Protein AF-A0A9D3U9N8-F1 (afdb_monomer_lite)

Organism: NCBI:txid47602

Structure (mmCIF, N/CA/C/O backbone):
data_AF-A0A9D3U9N8-F1
#
_entry.id   AF-A0A9D3U9N8-F1
#
loop_
_atom_site.group_PDB
_atom_site.id
_atom_site.type_symbol
_atom_site.label_atom_id
_atom_site.label_alt_id
_atom_site.label_comp_id
_atom_site.label_asym_id
_atom_site.label_entity_id
_atom_site.label_seq_id
_atom_site.pdbx_PDB_ins_code
_atom_site.Cartn_x
_atom_site.Cartn_y
_atom_site.Cartn_z
_atom_site.occupancy
_atom_site.B_iso_or_equiv
_atom_site.auth_seq_id
_atom_site.auth_comp_id
_atom_site.auth_asym_id
_atom_site.auth_atom_id
_atom_site.pdbx_PDB_model_num
ATOM 1 N N . LYS A 1 1 ? -20.142 -10.655 5.365 1.00 52.94 1 LYS A N 1
ATOM 2 C CA . LYS A 1 1 ? -19.157 -9.559 5.530 1.00 52.94 1 LYS A CA 1
ATOM 3 C C . LYS A 1 1 ? -17.783 -10.224 5.504 1.00 52.94 1 LYS A C 1
ATOM 5 O O . LYS A 1 1 ? -17.505 -10.967 6.432 1.00 52.94 1 LYS A O 1
ATOM 10 N N . GLN A 1 2 ? -17.026 -10.124 4.407 1.00 56.16 2 GLN A N 1
ATOM 11 C CA . GLN A 1 2 ? -15.652 -10.647 4.375 1.00 56.16 2 GLN A CA 1
ATOM 12 C C . GLN A 1 2 ? -14.809 -9.763 5.290 1.00 56.16 2 GLN A C 1
ATOM 14 O O . GLN A 1 2 ? -14.781 -8.548 5.106 1.00 56.16 2 GLN A O 1
ATOM 19 N N . ILE A 1 3 ? -14.227 -10.370 6.317 1.00 75.25 3 ILE A N 1
ATOM 20 C CA . ILE A 1 3 ? -13.233 -9.741 7.180 1.00 75.25 3 ILE A CA 1
ATOM 21 C C . ILE A 1 3 ? -11.899 -10.152 6.564 1.00 75.25 3 ILE A C 1
ATOM 23 O O . ILE A 1 3 ? -11.627 -11.345 6.454 1.00 75.25 3 ILE A O 1
ATOM 27 N N . TYR A 1 4 ? -11.150 -9.185 6.050 1.00 75.69 4 TYR A N 1
ATOM 28 C CA . TYR A 1 4 ? -9.798 -9.410 5.554 1.00 75.69 4 TYR A CA 1
ATOM 29 C C . TYR A 1 4 ? -8.824 -9.078 6.684 1.00 75.69 4 TYR A C 1
ATOM 31 O O . TYR A 1 4 ? -9.004 -8.060 7.347 1.00 75.69 4 TYR A O 1
ATOM 39 N N . ASP A 1 5 ? -7.811 -9.921 6.887 1.00 83.88 5 ASP A N 1
ATOM 40 C CA . ASP A 1 5 ? -6.833 -9.746 7.973 1.00 83.88 5 ASP A CA 1
ATOM 41 C C . ASP A 1 5 ? -5.754 -8.694 7.648 1.00 83.88 5 ASP A C 1
ATOM 43 O O . ASP A 1 5 ? -5.104 -8.167 8.549 1.00 83.88 5 ASP A O 1
ATOM 47 N N . GLU A 1 6 ? -5.511 -8.417 6.360 1.00 90.50 6 GLU A N 1
ATOM 48 C CA . GLU A 1 6 ? -4.495 -7.471 5.886 1.00 90.50 6 GLU A CA 1
ATOM 49 C C . GLU A 1 6 ? -4.766 -7.024 4.441 1.00 90.50 6 GLU A C 1
ATOM 51 O O . GLU A 1 6 ? -5.108 -7.839 3.581 1.00 90.50 6 GLU A O 1
ATOM 56 N N . VAL A 1 7 ? -4.520 -5.746 4.143 1.00 90.75 7 VAL A N 1
ATOM 57 C CA . VAL A 1 7 ? -4.467 -5.229 2.767 1.00 90.75 7 VAL A CA 1
ATOM 58 C C . VAL A 1 7 ? -3.039 -5.329 2.229 1.00 90.75 7 VAL A C 1
ATOM 60 O O . VAL A 1 7 ? -2.128 -4.676 2.730 1.00 90.75 7 VAL A O 1
ATOM 63 N N . THR A 1 8 ? -2.818 -6.113 1.173 1.00 92.75 8 THR A N 1
ATOM 64 C CA . THR A 1 8 ? -1.511 -6.186 0.495 1.00 92.75 8 THR A CA 1
ATOM 65 C C . THR A 1 8 ? -1.565 -5.499 -0.865 1.00 92.75 8 THR A C 1
ATOM 67 O O . THR A 1 8 ? -2.357 -5.873 -1.727 1.00 92.75 8 THR A O 1
ATOM 70 N N . ILE A 1 9 ? -0.679 -4.526 -1.083 1.00 92.25 9 ILE A N 1
ATOM 71 C CA . ILE A 1 9 ? -0.486 -3.853 -2.369 1.00 92.25 9 ILE A CA 1
ATOM 72 C C . ILE A 1 9 ? 0.839 -4.315 -2.970 1.00 92.25 9 ILE A C 1
ATOM 74 O O . ILE A 1 9 ? 1.895 -4.206 -2.345 1.00 92.25 9 ILE A O 1
ATOM 78 N N . GLN A 1 10 ? 0.791 -4.799 -4.207 1.00 93.56 10 GLN A N 1
ATOM 79 C CA . GLN A 1 10 ? 1.971 -5.169 -4.982 1.00 93.56 10 GLN A CA 1
ATOM 80 C C . GLN A 1 10 ? 2.047 -4.313 -6.240 1.00 93.56 10 GLN A C 1
ATOM 82 O O . GLN A 1 10 ? 1.052 -4.133 -6.938 1.00 93.56 10 GLN A O 1
ATOM 87 N N . SER A 1 11 ? 3.227 -3.769 -6.517 1.00 91.88 11 SER A N 1
ATOM 88 C CA . SER A 1 11 ? 3.469 -2.949 -7.701 1.00 91.88 11 SER A CA 1
ATOM 89 C C . SER A 1 11 ? 4.854 -3.230 -8.259 1.00 91.88 11 SER A C 1
ATOM 91 O O . SER A 1 11 ? 5.833 -3.304 -7.524 1.00 91.88 11 SER A O 1
ATOM 93 N N . ASP A 1 12 ? 4.945 -3.338 -9.573 1.00 93.44 12 ASP A N 1
ATOM 94 C CA . ASP A 1 12 ? 6.210 -3.386 -10.311 1.00 93.44 12 ASP A CA 1
ATOM 95 C C . ASP A 1 12 ? 6.748 -2.006 -10.689 1.00 93.44 12 ASP A C 1
ATOM 97 O O . ASP A 1 12 ? 7.815 -1.876 -11.293 1.00 93.44 12 ASP A O 1
ATOM 101 N N . ASN A 1 13 ? 6.027 -0.957 -10.307 1.00 91.06 13 ASN A N 1
ATOM 102 C CA . ASN A 1 13 ? 6.461 0.411 -10.463 1.00 91.06 13 ASN A CA 1
ATOM 103 C C . ASN A 1 13 ? 7.102 0.880 -9.156 1.00 91.06 13 ASN A C 1
ATOM 105 O O . ASN A 1 13 ? 6.410 1.266 -8.208 1.00 91.06 13 ASN A O 1
ATOM 109 N N . LEU A 1 14 ? 8.437 0.859 -9.131 1.00 90.19 14 LEU A N 1
ATOM 110 C CA . LEU A 1 14 ? 9.231 1.271 -7.974 1.00 90.19 14 LEU A CA 1
ATOM 111 C C . LEU A 1 14 ? 8.946 2.725 -7.568 1.00 90.19 14 LEU A C 1
ATOM 113 O O . LEU A 1 14 ? 8.854 3.019 -6.380 1.00 90.19 14 LEU A O 1
ATOM 117 N N . GLY A 1 15 ? 8.736 3.622 -8.536 1.00 88.94 15 GLY A N 1
ATOM 118 C CA . GLY A 1 15 ? 8.430 5.027 -8.264 1.00 88.94 15 GLY A CA 1
ATOM 119 C C . GLY A 1 15 ? 7.115 5.209 -7.502 1.00 88.94 15 GLY A C 1
ATOM 120 O O . GLY A 1 15 ? 7.049 6.013 -6.573 1.00 88.94 15 GLY A O 1
ATOM 121 N N . ILE A 1 16 ? 6.086 4.423 -7.836 1.00 88.44 16 ILE A N 1
ATOM 122 C CA . ILE A 1 16 ? 4.806 4.424 -7.109 1.00 88.44 16 ILE A CA 1
ATOM 123 C C . ILE A 1 16 ? 4.981 3.851 -5.702 1.00 88.44 16 ILE A C 1
ATOM 125 O O . ILE A 1 16 ? 4.460 4.432 -4.754 1.00 88.44 16 ILE A O 1
ATOM 129 N N . VAL A 1 17 ? 5.734 2.753 -5.552 1.00 91.50 17 VAL A N 1
ATOM 130 C CA . VAL A 1 17 ? 6.007 2.154 -4.234 1.00 91.50 17 VAL A CA 1
ATOM 131 C C . VAL A 1 17 ? 6.674 3.172 -3.311 1.00 91.50 17 VAL A C 1
ATOM 133 O O . VAL A 1 17 ? 6.191 3.402 -2.204 1.00 91.50 17 VAL A O 1
ATOM 136 N N . ILE A 1 18 ? 7.719 3.842 -3.805 1.00 90.12 18 ILE A N 1
ATOM 137 C CA . ILE A 1 18 ? 8.422 4.896 -3.067 1.00 90.12 18 ILE A CA 1
ATOM 138 C C . ILE A 1 18 ? 7.456 6.035 -2.723 1.00 90.12 18 ILE A C 1
ATOM 140 O O . ILE A 1 18 ? 7.364 6.422 -1.562 1.00 90.12 18 ILE A O 1
ATOM 144 N N . SER A 1 19 ? 6.673 6.512 -3.695 1.00 89.00 19 SER A N 1
ATOM 145 C CA . SER A 1 19 ? 5.754 7.644 -3.503 1.00 89.00 19 SER A CA 1
ATOM 146 C C . SER A 1 19 ? 4.637 7.369 -2.493 1.00 89.00 19 SER A C 1
ATOM 148 O O . SER A 1 19 ? 4.227 8.278 -1.783 1.00 89.00 19 SER A O 1
ATOM 150 N N . ILE A 1 20 ? 4.116 6.139 -2.426 1.00 89.62 20 ILE A N 1
ATOM 151 C CA . ILE A 1 20 ? 3.109 5.765 -1.420 1.00 89.62 20 ILE A CA 1
ATOM 152 C C . ILE A 1 20 ? 3.766 5.640 -0.040 1.00 89.62 20 ILE A C 1
ATOM 154 O O . ILE A 1 20 ? 3.168 6.064 0.949 1.00 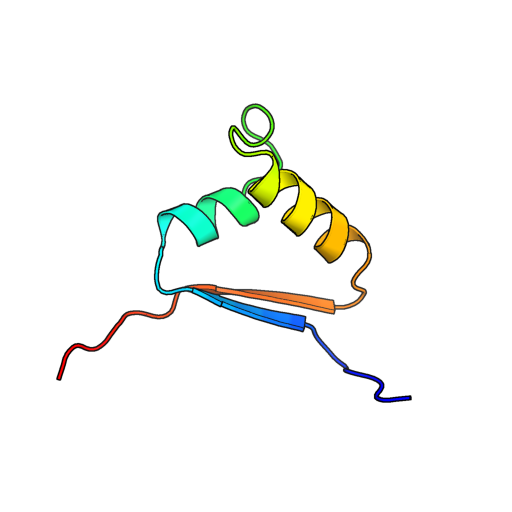89.62 20 ILE A O 1
ATOM 158 N N . SER A 1 21 ? 4.984 5.088 0.027 1.00 87.19 21 SER A N 1
ATOM 159 C CA . SER A 1 21 ? 5.716 4.890 1.285 1.00 87.19 21 SER A CA 1
ATOM 160 C C . SER A 1 21 ? 6.242 6.183 1.915 1.00 87.19 21 SER A C 1
ATOM 162 O O . SER A 1 21 ? 6.334 6.272 3.140 1.00 87.19 21 SER A O 1
ATOM 164 N N . ASP A 1 22 ? 6.570 7.191 1.104 1.00 83.62 22 ASP A N 1
ATOM 165 C CA . ASP A 1 22 ? 7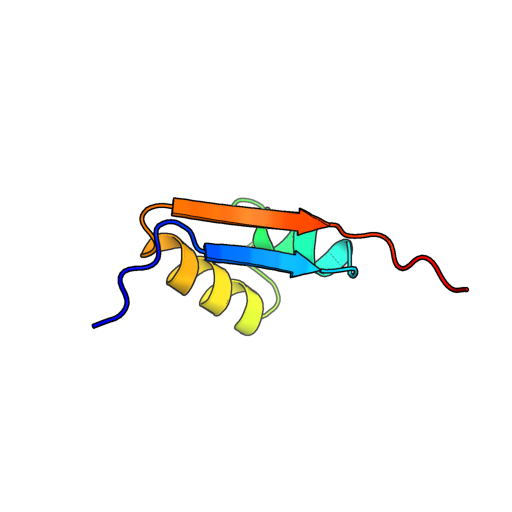.087 8.461 1.598 1.00 83.62 22 ASP A CA 1
ATOM 166 C C . ASP A 1 22 ? 5.933 9.379 2.032 1.00 83.62 22 ASP A C 1
ATOM 168 O O . ASP A 1 22 ? 5.147 9.883 1.228 1.00 83.62 22 ASP A O 1
ATOM 172 N N . SER A 1 23 ? 5.811 9.559 3.346 1.00 66.56 23 SER A N 1
ATOM 173 C CA . SER A 1 23 ? 4.808 10.422 3.979 1.00 66.56 23 SER A CA 1
ATOM 174 C C . SER A 1 23 ? 5.345 11.811 4.341 1.00 66.56 23 SER A C 1
ATOM 176 O O . SER A 1 23 ? 4.578 12.632 4.847 1.00 66.56 23 SER A O 1
ATOM 178 N N . LYS A 1 24 ? 6.648 12.082 4.140 1.00 57.34 24 LYS A N 1
ATOM 179 C CA . LYS A 1 24 ? 7.340 13.224 4.769 1.00 57.34 24 LYS A CA 1
ATOM 180 C C . LYS A 1 24 ? 7.989 14.223 3.818 1.00 57.34 24 LYS A C 1
ATOM 182 O O . LYS A 1 24 ? 8.317 15.317 4.272 1.00 57.34 24 LYS A O 1
ATOM 187 N N . THR A 1 25 ? 8.168 13.917 2.542 1.00 50.41 25 THR A N 1
ATOM 188 C CA . THR A 1 25 ? 8.740 14.881 1.596 1.00 50.41 25 THR A CA 1
ATOM 189 C C . THR A 1 25 ? 7.610 15.547 0.820 1.00 50.41 25 THR A C 1
ATOM 191 O O . THR A 1 25 ? 6.815 14.855 0.202 1.00 50.41 25 THR A O 1
ATOM 194 N N . GLU A 1 26 ? 7.478 16.875 0.961 1.00 56.56 26 GLU A N 1
ATOM 195 C CA . GLU A 1 26 ? 6.599 17.767 0.179 1.00 56.56 26 GLU A CA 1
ATOM 196 C C . GLU A 1 26 ? 5.339 17.081 -0.369 1.00 56.56 26 GLU A C 1
ATOM 198 O O . GLU A 1 26 ? 5.389 16.498 -1.448 1.00 56.56 26 GLU A O 1
ATOM 203 N N . GLY A 1 27 ? 4.244 17.123 0.406 1.00 54.53 27 GLY A N 1
ATOM 204 C CA . GLY A 1 27 ? 3.036 16.305 0.227 1.00 54.53 27 GLY A CA 1
ATOM 205 C C . GLY A 1 27 ? 2.751 15.856 -1.214 1.00 54.53 27 GLY A C 1
ATOM 206 O O . GLY A 1 27 ? 2.850 16.657 -2.142 1.00 54.53 27 GLY A O 1
ATOM 207 N N . PRO A 1 28 ? 2.357 14.588 -1.410 1.00 58.09 28 PRO A N 1
ATOM 208 C CA . PRO A 1 28 ? 2.450 13.888 -2.688 1.00 58.09 28 PRO A CA 1
ATOM 209 C C . PRO A 1 28 ? 2.009 14.755 -3.871 1.00 58.09 28 PRO A C 1
ATOM 211 O O . PRO A 1 28 ? 0.864 15.208 -3.921 1.00 58.09 28 PRO A O 1
ATOM 214 N N . LYS A 1 29 ? 2.892 14.917 -4.869 1.00 67.56 29 LYS A N 1
ATOM 215 C CA . LYS A 1 29 ? 2.612 15.668 -6.115 1.00 67.56 29 LYS A CA 1
ATOM 216 C C . LYS A 1 29 ? 1.336 15.200 -6.833 1.00 67.56 29 LYS A C 1
ATOM 218 O O . LYS A 1 29 ? 0.784 15.926 -7.653 1.00 67.56 29 LYS A O 1
ATOM 223 N N . SER A 1 30 ? 0.870 13.985 -6.534 1.00 80.81 30 SER A N 1
ATOM 224 C CA . SER A 1 30 ? -0.332 13.371 -7.090 1.00 80.81 30 SER A CA 1
ATOM 225 C C . SER A 1 30 ? -1.455 13.259 -6.054 1.00 80.81 30 SER A C 1
ATOM 227 O O . SER A 1 30 ? -1.308 12.633 -5.001 1.00 80.81 30 SER A O 1
ATOM 229 N N . THR A 1 31 ? -2.633 13.780 -6.406 1.00 87.75 31 THR A N 1
ATOM 230 C CA . THR A 1 31 ? -3.872 13.647 -5.620 1.00 87.75 31 THR A CA 1
ATOM 231 C C . THR A 1 31 ? -4.299 12.190 -5.423 1.00 87.75 31 THR A C 1
ATOM 233 O O . THR A 1 31 ? -4.942 11.875 -4.420 1.00 87.75 31 THR A O 1
ATOM 236 N N . LEU A 1 32 ? -3.915 11.294 -6.341 1.00 88.50 32 LEU A N 1
ATOM 237 C CA . LEU A 1 32 ? -4.180 9.858 -6.243 1.00 88.50 32 LEU A CA 1
ATOM 238 C C . LEU A 1 32 ? -3.326 9.200 -5.161 1.00 88.50 32 LEU A C 1
ATOM 240 O O . LEU A 1 32 ? -3.866 8.466 -4.339 1.00 88.50 32 LEU A O 1
ATOM 244 N N . ILE A 1 33 ? -2.026 9.509 -5.107 1.00 88.56 33 ILE A N 1
ATOM 245 C CA . ILE A 1 33 ? -1.127 8.984 -4.066 1.00 88.56 33 ILE A CA 1
ATOM 246 C C . ILE A 1 33 ? -1.613 9.432 -2.688 1.00 88.56 33 ILE A C 1
ATOM 248 O O . ILE A 1 33 ? -1.725 8.610 -1.781 1.00 88.56 33 ILE A O 1
ATOM 252 N N . ARG A 1 34 ? -2.036 10.698 -2.566 1.00 88.62 34 ARG A N 1
ATOM 253 C CA . ARG A 1 34 ? -2.636 11.210 -1.328 1.00 88.62 34 ARG A CA 1
ATOM 254 C C . ARG A 1 34 ? -3.876 10.424 -0.908 1.00 88.62 34 ARG A C 1
ATOM 256 O O . ARG A 1 34 ? -4.018 10.093 0.262 1.00 88.62 34 ARG A O 1
ATOM 263 N N . ARG A 1 35 ? -4.782 10.127 -1.847 1.00 91.19 35 ARG A N 1
ATOM 264 C CA . ARG A 1 35 ? -5.985 9.333 -1.554 1.00 91.19 35 ARG A CA 1
ATOM 265 C C . ARG A 1 35 ? -5.639 7.913 -1.123 1.00 91.19 35 ARG A C 1
ATOM 267 O O . ARG A 1 35 ? -6.243 7.426 -0.179 1.00 91.19 35 ARG A O 1
ATOM 274 N N . ILE A 1 36 ? -4.669 7.272 -1.776 1.00 90.75 36 ILE A N 1
ATOM 275 C CA . ILE A 1 36 ? -4.209 5.932 -1.391 1.00 90.75 36 ILE A CA 1
ATOM 276 C C . ILE A 1 36 ? -3.666 5.957 0.039 1.00 90.75 36 ILE A C 1
ATOM 278 O O . ILE A 1 36 ? -4.097 5.157 0.859 1.00 90.75 36 ILE A O 1
ATOM 282 N N . GLN A 1 37 ? -2.805 6.921 0.371 1.00 90.06 37 GLN A N 1
ATOM 283 C CA . GLN A 1 37 ? -2.288 7.092 1.732 1.00 90.06 37 GLN A CA 1
ATOM 284 C C . GLN A 1 37 ? -3.408 7.333 2.757 1.00 90.06 37 GLN A C 1
ATOM 286 O O . GLN A 1 37 ? -3.375 6.761 3.841 1.00 90.06 37 GLN A O 1
ATOM 291 N N . GLN A 1 38 ? -4.427 8.130 2.417 1.00 91.25 38 GLN A N 1
ATOM 292 C CA . GLN A 1 38 ? -5.590 8.360 3.285 1.00 91.25 38 GLN A CA 1
ATOM 293 C C . GLN A 1 38 ? -6.433 7.099 3.499 1.00 91.25 38 GLN A C 1
ATOM 295 O O . GLN A 1 38 ? -6.919 6.881 4.603 1.00 91.25 38 GLN A O 1
ATOM 300 N N . ILE A 1 39 ? -6.617 6.274 2.465 1.00 90.94 39 ILE A N 1
ATOM 301 C CA . ILE A 1 39 ? -7.314 4.987 2.592 1.00 90.94 39 ILE A CA 1
ATOM 302 C C . ILE A 1 39 ? -6.508 4.070 3.514 1.00 90.94 39 ILE A C 1
ATOM 304 O O . ILE A 1 39 ? -7.040 3.607 4.514 1.00 90.94 39 ILE A O 1
ATOM 308 N N . LEU A 1 40 ? -5.209 3.907 3.243 1.00 90.31 40 LEU A N 1
ATOM 309 C CA . LEU A 1 40 ? -4.312 3.058 4.032 1.00 90.31 40 LEU A CA 1
ATOM 310 C C . LEU A 1 40 ? -4.169 3.508 5.491 1.00 90.31 40 LEU A C 1
ATOM 312 O O . LEU A 1 40 ? -3.956 2.675 6.362 1.00 90.31 40 LEU A O 1
ATOM 316 N N . ALA A 1 41 ? -4.329 4.800 5.783 1.00 89.88 41 ALA A N 1
ATOM 317 C CA . ALA A 1 41 ? -4.349 5.303 7.156 1.00 89.88 41 ALA A CA 1
ATOM 318 C C 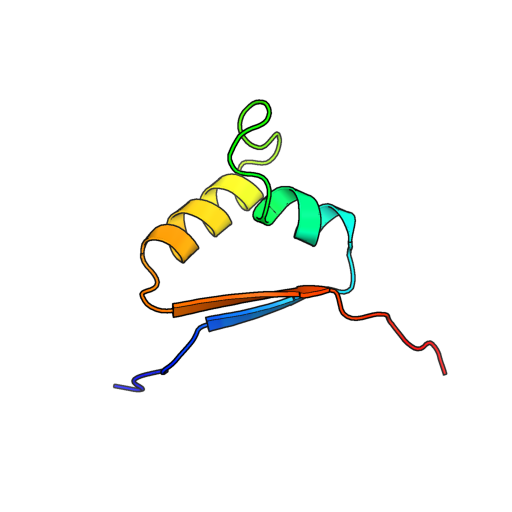. ALA A 1 41 ? -5.551 4.801 7.981 1.00 89.88 41 ALA A C 1
ATOM 320 O O . ALA A 1 41 ? -5.500 4.858 9.206 1.00 89.88 41 ALA A O 1
ATOM 321 N N . ASN A 1 42 ? -6.622 4.332 7.328 1.00 90.44 42 ASN A N 1
ATOM 322 C CA . ASN A 1 42 ? -7.789 3.736 7.986 1.00 90.44 42 ASN A CA 1
ATOM 323 C C . ASN A 1 42 ? -7.723 2.201 8.046 1.00 90.44 42 ASN A C 1
ATOM 325 O O . ASN A 1 42 ? -8.589 1.587 8.666 1.00 90.44 42 ASN A O 1
ATOM 329 N N . GLU A 1 43 ? -6.727 1.583 7.408 1.00 90.25 43 GLU A N 1
ATOM 330 C CA . GLU A 1 43 ? -6.543 0.134 7.427 1.00 90.25 43 GLU A CA 1
ATOM 331 C C . GLU A 1 43 ? -5.7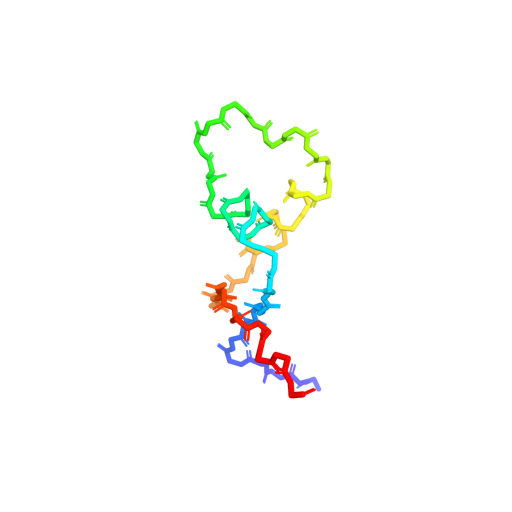33 -0.275 8.661 1.00 90.25 43 GLU A C 1
ATOM 333 O O . GLU A 1 43 ? -4.633 0.230 8.888 1.00 90.25 43 GLU A O 1
ATOM 338 N N . GLU A 1 44 ? -6.258 -1.220 9.445 1.00 90.88 44 GLU A N 1
ATOM 339 C CA . GLU A 1 44 ? -5.602 -1.717 10.664 1.00 90.88 44 GLU A CA 1
ATOM 340 C C . GLU A 1 44 ? -4.259 -2.389 10.353 1.00 90.88 44 GLU A C 1
ATOM 342 O O . GLU A 1 44 ? -3.271 -2.209 11.069 1.00 90.88 44 GLU A O 1
ATOM 347 N N . LYS A 1 45 ? -4.211 -3.142 9.251 1.00 92.50 45 LYS A N 1
ATOM 348 C CA . LYS A 1 45 ? -3.012 -3.833 8.793 1.00 92.50 45 LYS A CA 1
ATOM 349 C C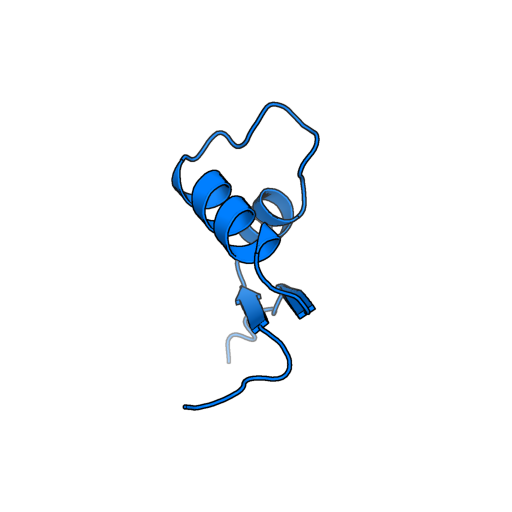 . LYS A 1 45 ? -2.908 -3.746 7.280 1.00 92.50 45 LYS A C 1
ATOM 351 O O . LYS A 1 45 ? -3.782 -4.218 6.552 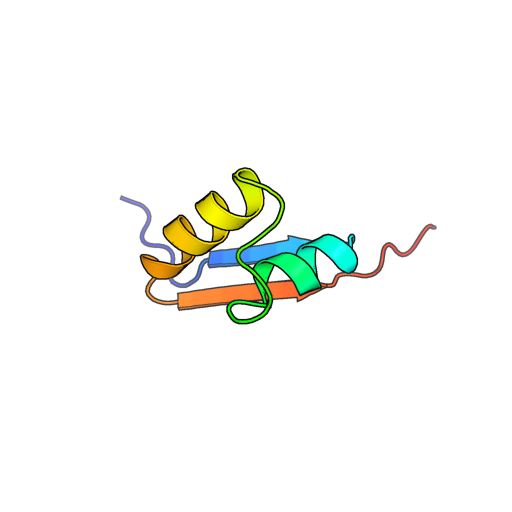1.00 92.50 45 LYS A O 1
ATOM 356 N N . TRP A 1 46 ? -1.807 -3.180 6.802 1.00 93.75 46 TRP A N 1
ATOM 357 C CA . TRP A 1 46 ? -1.503 -3.143 5.381 1.00 93.75 46 TRP A CA 1
ATOM 358 C C . TRP A 1 46 ? -0.008 -3.296 5.111 1.00 93.75 46 TRP A C 1
ATOM 360 O O . TRP A 1 46 ? 0.835 -2.970 5.948 1.00 93.75 46 TRP A O 1
ATOM 370 N N . SER A 1 47 ? 0.322 -3.771 3.913 1.00 93.62 47 SER A N 1
ATOM 371 C CA . SER A 1 47 ? 1.690 -3.816 3.411 1.00 93.62 47 SER A CA 1
ATOM 372 C C . SER A 1 47 ? 1.770 -3.427 1.938 1.00 93.62 47 SER A C 1
ATOM 374 O O . SER A 1 47 ? 0.854 -3.655 1.149 1.00 93.62 47 SER A O 1
ATOM 376 N N . LEU A 1 48 ? 2.894 -2.819 1.563 1.00 93.88 48 LEU A N 1
ATOM 377 C CA . LEU A 1 48 ? 3.204 -2.398 0.201 1.00 93.88 48 LEU A CA 1
ATOM 378 C C . LEU A 1 48 ? 4.525 -3.035 -0.221 1.00 93.88 48 LEU A C 1
ATOM 380 O O . LEU A 1 48 ? 5.527 -2.911 0.484 1.00 93.88 48 LEU A O 1
ATOM 384 N N . ARG A 1 49 ? 4.533 -3.729 -1.361 1.00 94.25 49 ARG A N 1
ATOM 385 C CA . ARG A 1 49 ? 5.703 -4.471 -1.844 1.00 94.25 49 ARG A CA 1
ATOM 386 C C . ARG A 1 49 ? 5.983 -4.169 -3.307 1.00 94.25 49 ARG A C 1
ATOM 388 O O . ARG A 1 49 ? 5.079 -4.170 -4.142 1.00 94.25 49 ARG A O 1
ATOM 395 N N . TYR A 1 50 ? 7.258 -3.961 -3.611 1.00 93.94 50 TYR A N 1
ATOM 396 C CA . TYR A 1 50 ? 7.731 -3.955 -4.986 1.00 93.94 50 TYR A CA 1
ATOM 397 C C . TYR A 1 50 ? 7.856 -5.393 -5.498 1.00 93.94 50 TYR A C 1
ATOM 399 O O . TYR A 1 50 ? 8.425 -6.243 -4.811 1.00 93.94 50 TYR A O 1
ATOM 407 N N . VAL A 1 51 ? 7.345 -5.663 -6.698 1.00 93.81 51 VAL A N 1
ATOM 408 C CA . VAL A 1 51 ? 7.495 -6.955 -7.380 1.00 93.81 51 VAL A CA 1
ATOM 409 C C . VAL A 1 51 ? 8.177 -6.740 -8.723 1.00 93.81 51 VAL A C 1
ATOM 411 O O . VAL A 1 51 ? 7.699 -5.988 -9.561 1.00 93.81 51 VAL A O 1
ATOM 414 N N . HIS A 1 52 ? 9.323 -7.375 -8.947 1.00 86.88 52 HIS A N 1
ATOM 415 C CA . HIS A 1 52 ? 10.007 -7.249 -10.230 1.00 86.88 52 HIS A CA 1
ATOM 416 C C . HIS A 1 52 ? 9.231 -8.017 -11.309 1.00 86.88 52 HIS A C 1
ATOM 418 O O . HIS A 1 52 ? 8.918 -9.192 -11.111 1.00 86.88 52 HIS A O 1
ATOM 424 N N . ARG A 1 53 ? 8.933 -7.387 -12.457 1.00 83.31 53 ARG A N 1
ATOM 425 C CA . ARG A 1 53 ? 8.420 -8.127 -13.619 1.00 83.31 53 ARG A CA 1
ATOM 426 C C . ARG A 1 53 ? 9.536 -9.016 -14.142 1.00 83.31 53 ARG A C 1
ATOM 428 O O . ARG A 1 53 ? 10.475 -8.527 -14.759 1.00 83.31 53 ARG A O 1
ATOM 435 N N . ILE A 1 54 ? 9.426 -10.317 -13.912 1.00 77.12 54 ILE A N 1
ATOM 436 C CA . ILE A 1 54 ? 10.216 -11.283 -14.667 1.00 77.12 54 ILE A CA 1
ATOM 437 C C . ILE A 1 54 ? 9.569 -11.342 -16.053 1.00 77.12 54 ILE A C 1
ATOM 439 O O . ILE A 1 54 ? 8.514 -11.949 -16.219 1.00 77.12 54 ILE A O 1
ATOM 443 N N . CYS A 1 55 ? 10.144 -10.637 -17.027 1.00 65.38 55 CYS A N 1
ATOM 444 C CA . CYS A 1 55 ? 9.789 -10.842 -18.428 1.00 65.38 55 CYS A CA 1
ATOM 445 C C . CYS A 1 55 ? 10.351 -12.206 -18.851 1.00 65.38 55 CYS A C 1
ATOM 447 O O . CYS A 1 55 ? 11.570 -12.370 -18.898 1.00 65.38 55 CYS A O 1
ATOM 449 N N . SER A 1 56 ? 9.465 -13.173 -19.087 1.00 57.41 56 SER A N 1
ATOM 450 C CA . SER A 1 56 ? 9.757 -14.427 -19.794 1.00 57.41 56 SER A CA 1
ATOM 451 C C . SER A 1 56 ? 9.770 -14.210 -21.298 1.00 57.41 56 SER A C 1
ATOM 453 O O . SER A 1 56 ? 8.823 -13.528 -21.759 1.00 57.41 56 SER A O 1
#

Radius of gyration: 12.9 Å; chains: 1; bounding box: 29×32×30 Å

Sequence (56 aa):
KQIYDEVTIQSDNLGIVISISDSKTEGPKSTLIRRIQQILANEEKWSLRYVHRICS

pLDDT: mean 83.14, std 13.1, range [50.41, 94.25]

Foldseek 3Di:
DDDDPEAEAEDQPPVLLVQLPDPDPDNRPDPVSVVVNVVVVPTPHYDYDYDHPPDD

Secondary structure (DSSP, 8-state):
----S-EEEEES-HHHHHHHH--SSSS-SSHHHHHHHHHHTT-SSEEEEE------